Protein AF-A0A7W4Z666-F1 (afdb_monomer_lite)

Structure (mmCIF, N/CA/C/O backbone):
data_AF-A0A7W4Z666-F1
#
_entry.id   AF-A0A7W4Z666-F1
#
loop_
_atom_site.group_PDB
_atom_site.id
_atom_site.type_symbol
_atom_site.label_atom_id
_atom_site.label_alt_id
_atom_site.label_comp_id
_atom_site.label_asym_id
_atom_site.label_entity_id
_atom_site.label_seq_id
_atom_site.pdbx_PDB_ins_code
_atom_site.Cartn_x
_atom_site.Cartn_y
_atom_site.Cartn_z
_atom_site.occupancy
_atom_site.B_iso_or_equiv
_atom_site.auth_seq_id
_atom_site.auth_comp_id
_atom_site.auth_asym_id
_atom_site.auth_atom_id
_atom_site.pdbx_PDB_model_num
ATOM 1 N N . MET A 1 1 ? -12.875 -5.785 5.829 1.00 77.19 1 MET A N 1
ATOM 2 C CA . MET A 1 1 ? -11.580 -5.945 5.133 1.00 77.19 1 MET A CA 1
ATOM 3 C C . MET A 1 1 ? -11.742 -5.422 3.720 1.00 77.19 1 MET A C 1
ATOM 5 O O . MET A 1 1 ? -12.760 -5.728 3.116 1.00 77.19 1 MET A O 1
ATOM 9 N N . VAL A 1 2 ? -10.792 -4.633 3.220 1.00 84.62 2 VAL A N 1
ATOM 10 C CA . VAL A 1 2 ? -10.760 -4.180 1.819 1.00 84.62 2 VAL A CA 1
ATOM 11 C C . VAL A 1 2 ? -9.406 -4.556 1.232 1.00 84.62 2 VAL A C 1
ATOM 13 O O . VAL A 1 2 ? -8.391 -4.316 1.882 1.00 84.62 2 VAL A O 1
ATOM 16 N N . THR A 1 3 ? -9.395 -5.127 0.030 1.00 86.19 3 THR A N 1
ATOM 17 C CA . THR A 1 3 ? -8.169 -5.377 -0.735 1.00 86.19 3 THR A CA 1
ATOM 18 C C . TH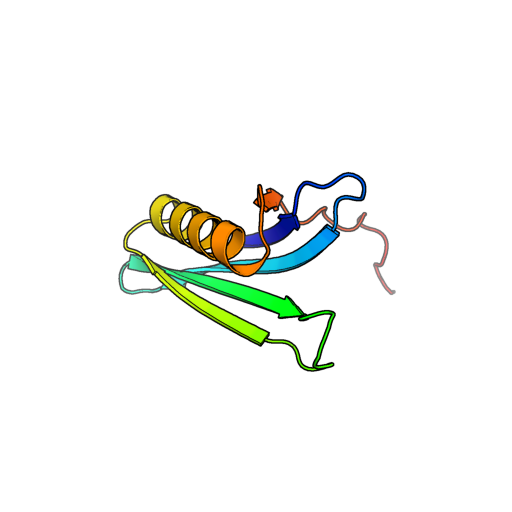R A 1 3 ? -8.172 -4.481 -1.968 1.00 86.19 3 THR A C 1
ATOM 20 O O . THR A 1 3 ? -9.199 -4.351 -2.635 1.00 86.19 3 THR A O 1
ATOM 23 N N . VAL A 1 4 ? -7.043 -3.838 -2.231 1.00 87.25 4 VAL A N 1
ATOM 24 C CA . VAL A 1 4 ? -6.815 -2.946 -3.372 1.00 87.25 4 VAL A CA 1
ATOM 25 C C . VAL A 1 4 ? -5.485 -3.299 -4.022 1.00 87.25 4 VAL A C 1
ATOM 27 O O . VAL A 1 4 ? -4.598 -3.831 -3.359 1.00 87.25 4 VAL A O 1
ATOM 30 N N . ASP A 1 5 ? -5.344 -2.996 -5.298 1.00 89.19 5 ASP A N 1
ATOM 31 C CA . ASP A 1 5 ? -4.113 -3.207 -6.049 1.00 89.19 5 ASP A CA 1
ATOM 32 C C . ASP A 1 5 ? -3.202 -1.994 -5.908 1.00 89.19 5 ASP A C 1
ATOM 34 O O . ASP A 1 5 ? -3.668 -0.853 -5.942 1.00 89.19 5 ASP A O 1
ATOM 38 N N . LEU A 1 6 ? -1.904 -2.243 -5.755 1.00 89.12 6 LEU A N 1
ATOM 39 C CA . LEU A 1 6 ? -0.870 -1.219 -5.752 1.00 89.12 6 LEU A CA 1
ATOM 40 C C . LEU A 1 6 ? -0.232 -1.154 -7.135 1.00 89.12 6 LEU A C 1
ATOM 42 O O . LEU A 1 6 ? 0.381 -2.117 -7.597 1.00 89.12 6 LEU A O 1
ATOM 46 N N . PHE A 1 7 ? -0.334 0.011 -7.761 1.00 87.88 7 PHE A N 1
ATOM 47 C CA . PHE A 1 7 ? 0.263 0.290 -9.058 1.00 87.88 7 PHE A CA 1
ATOM 48 C C . PHE A 1 7 ? 1.283 1.409 -8.946 1.00 87.88 7 PHE A C 1
ATOM 50 O O . PHE A 1 7 ? 1.073 2.369 -8.206 1.00 87.88 7 PHE A O 1
ATOM 57 N N . ARG A 1 8 ? 2.347 1.324 -9.743 1.00 86.25 8 ARG A N 1
ATOM 58 C CA . ARG A 1 8 ? 3.208 2.467 -10.042 1.00 86.25 8 ARG A CA 1
ATOM 59 C C . ARG A 1 8 ? 2.766 3.083 -11.361 1.00 86.25 8 ARG A C 1
ATOM 61 O O . ARG A 1 8 ? 2.824 2.405 -12.386 1.00 86.25 8 ARG A O 1
ATOM 68 N N . LEU A 1 9 ? 2.391 4.363 -11.340 1.00 80.94 9 LEU A N 1
ATOM 69 C CA . LEU A 1 9 ? 2.134 5.114 -12.565 1.00 80.94 9 LEU A CA 1
ATOM 70 C C . LEU A 1 9 ? 3.459 5.322 -13.298 1.00 80.94 9 LEU A C 1
ATOM 72 O O . LEU A 1 9 ? 4.347 6.048 -12.847 1.00 80.94 9 LEU A O 1
ATOM 76 N N . SER A 1 10 ? 3.597 4.652 -14.430 1.00 74.88 10 SER A N 1
ATOM 77 C CA . SER A 1 10 ? 4.716 4.799 -15.354 1.00 74.88 10 SER A CA 1
ATOM 78 C C . SER A 1 10 ? 4.183 4.645 -16.776 1.00 74.88 10 SER A C 1
ATOM 80 O O . SER A 1 10 ? 3.007 4.364 -16.978 1.00 74.88 10 SER A O 1
ATOM 82 N N . ARG A 1 11 ? 5.035 4.781 -17.799 1.00 64.44 11 ARG A N 1
ATOM 83 C CA . ARG A 1 11 ? 4.615 4.557 -19.198 1.00 64.44 11 ARG A CA 1
ATOM 84 C C . ARG A 1 11 ? 4.036 3.158 -19.465 1.00 64.44 11 ARG A C 1
ATOM 86 O O . ARG A 1 11 ? 3.447 2.959 -20.520 1.00 64.44 11 ARG A O 1
ATOM 93 N N . SER A 1 12 ? 4.227 2.207 -18.553 1.00 68.88 12 SER A N 1
ATOM 94 C CA . SER A 1 12 ? 3.804 0.815 -18.695 1.00 68.88 12 SER A CA 1
ATOM 95 C C . SER A 1 12 ? 2.888 0.327 -17.568 1.00 68.88 12 SER A C 1
ATOM 97 O O . SER A 1 12 ? 2.709 -0.881 -17.483 1.00 68.88 12 SER A O 1
ATOM 99 N N . ASP A 1 13 ? 2.381 1.220 -16.700 1.00 67.75 13 ASP A N 1
ATOM 100 C CA . ASP A 1 13 ? 1.544 0.924 -15.518 1.00 67.75 13 ASP A CA 1
ATOM 101 C C . ASP A 1 13 ? 1.848 -0.433 -14.863 1.00 67.75 13 ASP A C 1
ATOM 103 O O . ASP A 1 13 ? 1.197 -1.451 -15.108 1.00 67.75 13 ASP A O 1
ATOM 107 N N . LEU A 1 14 ? 2.876 -0.457 -14.013 1.00 76.69 14 LEU A N 1
ATOM 108 C CA . LEU A 1 14 ? 3.347 -1.698 -13.406 1.00 76.69 14 LEU A CA 1
ATOM 109 C C . LEU A 1 14 ? 2.523 -2.029 -12.153 1.00 76.69 14 LEU A C 1
ATOM 111 O O . LEU A 1 14 ? 2.521 -1.262 -11.186 1.00 76.69 14 LEU A O 1
ATOM 115 N N . SER A 1 15 ? 1.865 -3.192 -12.153 1.00 82.88 15 SER A N 1
ATOM 116 C CA . SER A 1 15 ? 1.301 -3.782 -10.934 1.00 82.88 15 SER A CA 1
ATOM 117 C C . SER A 1 15 ? 2.437 -4.215 -10.012 1.00 82.88 15 SER A C 1
ATOM 119 O O . SER A 1 15 ? 3.236 -5.073 -10.378 1.00 82.88 15 SER A O 1
ATOM 121 N N . LEU A 1 16 ? 2.490 -3.639 -8.814 1.00 85.75 16 LEU A N 1
ATOM 122 C CA . LEU A 1 16 ? 3.513 -3.933 -7.808 1.00 85.75 16 LEU A CA 1
ATOM 123 C C . LEU A 1 16 ? 3.053 -5.011 -6.822 1.00 85.75 16 LEU A C 1
ATOM 125 O O . LEU A 1 16 ? 3.867 -5.751 -6.272 1.00 85.75 16 LEU A O 1
ATOM 129 N N . GLY A 1 17 ? 1.742 -5.108 -6.591 1.00 89.19 17 GLY A N 1
ATOM 130 C CA . GLY A 1 17 ? 1.175 -6.052 -5.639 1.00 89.19 17 GLY A CA 1
ATOM 131 C C . GLY A 1 17 ? -0.205 -5.646 -5.139 1.00 89.19 17 GLY A C 1
ATOM 132 O O . GLY A 1 17 ? -0.942 -4.929 -5.813 1.00 89.19 17 GLY A O 1
ATOM 133 N N . HIS A 1 18 ? -0.545 -6.088 -3.931 1.00 91.38 18 HIS A N 1
ATOM 134 C CA . HIS A 1 18 ? -1.853 -5.863 -3.320 1.00 91.38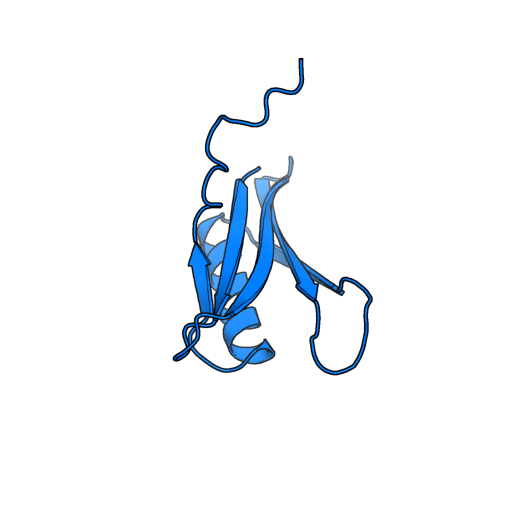 18 HIS A CA 1
ATOM 135 C C . HIS A 1 18 ? -1.721 -5.315 -1.905 1.00 91.38 18 HIS A C 1
ATOM 137 O O . HIS A 1 18 ? -0.804 -5.659 -1.165 1.00 91.38 18 HIS A O 1
ATOM 143 N N . VAL A 1 19 ? -2.689 -4.505 -1.495 1.00 91.81 19 VAL A N 1
ATOM 144 C CA . VAL A 1 19 ? -2.780 -3.932 -0.156 1.00 91.81 19 VAL A CA 1
ATOM 145 C C . VAL A 1 19 ? -4.083 -4.363 0.483 1.00 91.81 19 VAL A C 1
ATOM 147 O O . VAL A 1 19 ? -5.170 -4.119 -0.041 1.00 91.81 19 VAL A O 1
ATOM 150 N N . ARG A 1 20 ? -3.984 -4.980 1.656 1.00 92.00 20 ARG A N 1
ATOM 151 C CA . ARG A 1 20 ? -5.124 -5.366 2.486 1.00 92.00 20 ARG A CA 1
ATOM 152 C C . ARG A 1 20 ? -5.242 -4.389 3.639 1.00 92.00 20 ARG A C 1
ATOM 154 O O . ARG A 1 20 ? -4.344 -4.309 4.467 1.00 92.00 20 ARG A O 1
ATOM 161 N N . ILE A 1 21 ? -6.365 -3.684 3.716 1.00 90.00 21 ILE A N 1
ATOM 162 C CA . ILE A 1 21 ? -6.699 -2.808 4.837 1.00 90.00 21 ILE A CA 1
ATOM 163 C C . ILE A 1 21 ? -7.722 -3.521 5.723 1.00 90.00 21 ILE A C 1
ATOM 165 O O . ILE A 1 21 ? -8.859 -3.818 5.326 1.00 90.00 21 ILE A O 1
ATOM 169 N N . LEU A 1 22 ? -7.292 -3.814 6.943 1.00 91.69 22 LEU A N 1
ATOM 170 C CA . LEU A 1 22 ? -8.019 -4.535 7.978 1.00 91.69 22 LEU A CA 1
ATOM 171 C C . LEU A 1 22 ? -8.360 -3.564 9.104 1.00 91.69 22 LEU A C 1
ATOM 173 O O . LEU A 1 22 ? -7.551 -2.708 9.438 1.00 91.69 22 LEU A O 1
ATOM 177 N N . ARG A 1 23 ? -9.546 -3.703 9.695 1.00 90.38 23 ARG A N 1
ATOM 178 C CA . ARG A 1 23 ? -9.911 -3.008 10.933 1.00 90.38 23 ARG A CA 1
ATOM 179 C C . ARG A 1 23 ? -9.880 -4.040 12.053 1.00 90.38 23 ARG A C 1
ATOM 181 O O . ARG A 1 23 ? -10.645 -4.999 11.982 1.00 90.38 23 ARG A O 1
ATOM 188 N N . GLU A 1 24 ? -8.999 -3.866 13.029 1.00 84.00 24 GLU A N 1
ATOM 189 C CA . GLU A 1 24 ? -8.923 -4.726 14.212 1.00 84.00 24 GLU A CA 1
ATOM 190 C C . GLU A 1 24 ? -9.949 -4.303 15.281 1.00 84.00 24 GLU A C 1
ATOM 192 O O . GLU A 1 24 ? -10.500 -3.195 15.265 1.00 84.00 24 GLU A O 1
ATOM 197 N N . HIS A 1 25 ? -10.223 -5.205 16.230 1.00 79.12 25 HIS A N 1
ATOM 198 C CA . HIS A 1 25 ? -11.185 -4.993 17.320 1.00 79.12 25 HIS A CA 1
ATOM 199 C C . HIS A 1 25 ? -10.826 -3.803 18.228 1.00 79.12 25 HIS A C 1
ATOM 201 O O . HIS A 1 25 ? -11.714 -3.159 18.783 1.00 79.12 25 HIS A O 1
ATOM 207 N N . ASN A 1 26 ? -9.541 -3.453 18.306 1.00 81.50 26 ASN A N 1
ATOM 208 C CA . ASN A 1 26 ? -8.996 -2.280 19.003 1.00 81.50 26 ASN A CA 1
ATOM 209 C C . ASN A 1 26 ? -9.251 -0.941 18.272 1.00 81.50 26 ASN A C 1
ATOM 211 O O . ASN A 1 26 ? -8.711 0.085 18.674 1.00 81.50 26 ASN A O 1
ATOM 215 N N . ARG A 1 27 ? -10.074 -0.934 17.211 1.00 83.75 27 ARG A N 1
ATOM 216 C CA . ARG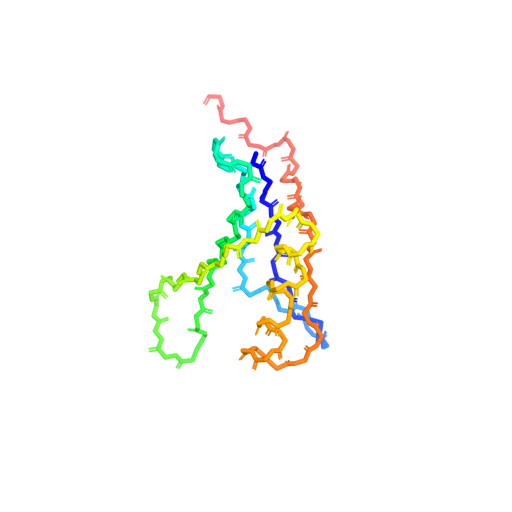 A 1 27 ? -10.365 0.211 16.325 1.00 83.75 27 ARG A CA 1
ATOM 217 C C . ARG A 1 27 ? -9.187 0.685 15.468 1.00 83.75 27 ARG A C 1
ATOM 219 O O . ARG A 1 27 ? -9.388 1.624 14.699 1.00 83.75 27 ARG A O 1
ATOM 226 N N . LEU A 1 28 ? -8.029 0.030 15.529 1.00 91.56 28 LEU A N 1
ATOM 227 C CA . LEU A 1 28 ? -6.894 0.328 14.663 1.00 91.56 28 LEU A CA 1
ATOM 228 C C . LEU A 1 28 ? -7.093 -0.273 13.271 1.00 91.56 28 LEU A C 1
ATOM 230 O O . LEU A 1 28 ? -7.830 -1.243 13.060 1.00 91.56 28 LEU A O 1
ATOM 234 N N . PHE A 1 29 ? -6.417 0.330 12.305 1.00 93.25 29 PHE A N 1
ATOM 235 C CA . PHE A 1 29 ? -6.359 -0.101 10.924 1.00 93.25 29 PHE A CA 1
ATOM 236 C C . PHE A 1 29 ? -4.974 -0.649 10.622 1.00 93.25 29 PHE A C 1
ATOM 238 O O . PHE A 1 29 ? -3.973 0.043 10.777 1.00 93.25 29 PHE A O 1
ATOM 245 N N . HIS A 1 30 ? -4.926 -1.881 10.138 1.00 94.25 30 HIS A N 1
ATOM 246 C CA . HIS A 1 30 ? -3.704 -2.489 9.637 1.00 94.25 30 HIS A CA 1
ATOM 247 C C . HIS A 1 30 ? -3.736 -2.445 8.124 1.00 94.25 30 HIS A C 1
ATOM 249 O O . HIS A 1 30 ? -4.681 -2.960 7.525 1.00 94.25 30 HIS A O 1
ATOM 255 N N . ALA A 1 31 ? -2.712 -1.866 7.508 1.00 94.00 31 ALA A N 1
ATOM 256 C CA . ALA A 1 31 ? -2.482 -2.059 6.089 1.00 94.00 31 ALA A CA 1
ATOM 257 C C . ALA A 1 31 ? -1.317 -3.026 5.897 1.00 94.00 31 ALA A C 1
ATOM 259 O O . ALA A 1 31 ? -0.243 -2.846 6.471 1.00 94.00 31 ALA A O 1
ATOM 260 N N . VAL A 1 32 ? -1.565 -4.074 5.121 1.00 93.88 32 VAL A N 1
ATOM 261 C CA . VAL A 1 32 ? -0.579 -5.089 4.758 1.00 93.88 32 VAL A CA 1
ATOM 262 C C . VAL A 1 32 ? -0.385 -5.010 3.257 1.00 93.88 32 VAL A C 1
ATOM 264 O O . VAL A 1 32 ? -1.325 -5.280 2.511 1.00 93.88 32 VAL A O 1
ATOM 267 N N . VAL A 1 33 ? 0.806 -4.622 2.824 1.00 93.44 33 VAL A N 1
ATOM 268 C CA . VAL A 1 33 ? 1.217 -4.640 1.423 1.00 93.44 33 VAL A CA 1
ATOM 269 C C . VAL A 1 33 ? 1.894 -5.971 1.143 1.00 93.44 33 VAL A C 1
ATOM 271 O O . VAL A 1 33 ? 2.782 -6.362 1.890 1.00 93.44 33 VAL A O 1
ATOM 274 N N . SER A 1 34 ? 1.489 -6.652 0.079 1.00 92.31 34 SER A N 1
ATOM 275 C CA . SER A 1 34 ? 2.120 -7.862 -0.442 1.00 92.31 34 SER A CA 1
ATOM 276 C C . SER A 1 34 ? 2.610 -7.571 -1.852 1.00 92.31 34 SER A C 1
ATOM 278 O O . SER A 1 34 ? 1.795 -7.232 -2.708 1.00 92.31 34 SER A O 1
ATOM 280 N N . TYR A 1 35 ? 3.913 -7.677 -2.088 1.00 89.44 35 TYR A N 1
ATOM 281 C CA . TYR A 1 35 ? 4.545 -7.317 -3.359 1.00 89.44 35 TYR A CA 1
ATOM 282 C C . TYR A 1 35 ? 5.635 -8.322 -3.733 1.00 89.44 35 TYR A C 1
ATOM 284 O O . TYR A 1 35 ? 6.115 -9.082 -2.890 1.00 89.44 35 TYR A O 1
ATOM 292 N N . ARG A 1 36 ? 6.006 -8.343 -5.014 1.00 81.94 36 ARG A N 1
ATOM 293 C CA . ARG A 1 36 ? 7.139 -9.130 -5.518 1.00 81.94 36 ARG A CA 1
ATOM 294 C C . ARG A 1 36 ? 8.231 -8.169 -5.949 1.00 81.94 36 ARG A C 1
ATOM 296 O O . ARG A 1 36 ? 7.963 -7.276 -6.749 1.00 81.94 36 ARG A O 1
ATOM 303 N N . ASN A 1 37 ? 9.432 -8.337 -5.409 1.00 68.50 37 ASN A N 1
ATOM 304 C CA . ASN A 1 37 ? 10.566 -7.538 -5.840 1.00 68.50 37 ASN A CA 1
ATOM 305 C C . ASN A 1 37 ? 11.131 -8.152 -7.127 1.00 68.50 37 ASN A C 1
ATOM 307 O O . ASN A 1 37 ? 11.624 -9.275 -7.114 1.00 68.50 37 ASN A O 1
ATOM 311 N N . THR A 1 38 ? 11.003 -7.449 -8.250 1.00 62.62 38 THR A N 1
ATOM 312 C CA . THR A 1 38 ? 11.277 -8.000 -9.587 1.00 62.62 38 THR A CA 1
ATOM 313 C C . THR A 1 38 ? 12.756 -8.201 -9.903 1.00 62.62 38 THR A C 1
ATOM 315 O O . THR A 1 38 ? 13.057 -8.761 -10.952 1.00 62.62 38 THR A O 1
ATOM 318 N N . GLU A 1 39 ? 13.670 -7.761 -9.038 1.00 60.69 39 GLU A N 1
ATOM 319 C CA . GLU A 1 39 ? 15.096 -7.722 -9.378 1.00 60.69 39 GLU A CA 1
ATOM 320 C C . GLU A 1 39 ? 15.963 -8.754 -8.638 1.00 60.69 39 GLU A C 1
ATOM 322 O O . GLU A 1 39 ? 17.031 -9.077 -9.148 1.00 60.69 39 GLU A O 1
ATOM 327 N N . GLU A 1 40 ? 15.528 -9.345 -7.510 1.00 54.84 40 GLU A N 1
ATOM 328 C CA . GLU A 1 40 ? 16.442 -10.182 -6.697 1.00 54.84 40 GLU A CA 1
ATOM 329 C C . GLU A 1 40 ? 15.846 -11.444 -6.034 1.00 54.84 40 GLU A C 1
ATOM 331 O O . GLU A 1 40 ? 16.617 -12.314 -5.633 1.00 54.84 40 GLU A O 1
ATOM 336 N N . GLN A 1 41 ? 14.518 -11.616 -5.925 1.00 54.56 41 GLN A N 1
ATOM 337 C CA . GLN A 1 41 ? 13.920 -12.755 -5.195 1.00 54.56 41 GLN A CA 1
ATOM 338 C C . GLN A 1 41 ? 12.536 -13.162 -5.731 1.00 54.56 41 GLN A C 1
ATOM 340 O O . GLN A 1 41 ? 11.672 -12.315 -5.941 1.00 54.56 41 GLN A O 1
ATOM 345 N N . GLU A 1 42 ? 12.295 -14.473 -5.882 1.00 61.19 42 GLU A N 1
ATOM 346 C CA . GLU A 1 42 ? 10.970 -15.025 -6.236 1.00 61.19 42 GLU A CA 1
ATOM 347 C C . GLU A 1 42 ? 9.954 -14.956 -5.078 1.00 61.19 42 GLU A C 1
ATOM 349 O O . GLU A 1 42 ? 8.743 -15.088 -5.292 1.00 61.19 42 GLU A O 1
ATOM 354 N N . ASP A 1 43 ? 10.427 -14.719 -3.852 1.00 76.62 43 ASP A N 1
ATOM 355 C CA . ASP A 1 43 ? 9.592 -14.724 -2.657 1.00 76.62 43 ASP A CA 1
ATOM 356 C C . ASP A 1 43 ? 8.698 -13.482 -2.553 1.00 76.62 43 ASP A C 1
ATOM 358 O O . ASP A 1 43 ? 9.088 -12.341 -2.812 1.00 76.62 43 ASP A O 1
ATOM 362 N N . THR A 1 44 ? 7.451 -13.708 -2.132 1.00 82.44 44 THR A N 1
ATOM 363 C CA . THR A 1 44 ? 6.501 -12.621 -1.873 1.00 82.44 44 THR A CA 1
ATOM 364 C C . THR A 1 44 ? 6.880 -11.916 -0.576 1.00 82.44 44 THR A C 1
ATOM 366 O O . THR A 1 44 ? 6.846 -12.519 0.496 1.00 82.44 44 THR A O 1
ATOM 369 N N . GLN A 1 45 ? 7.186 -10.623 -0.664 1.00 89.56 45 GLN A N 1
ATOM 370 C CA . GLN A 1 45 ? 7.484 -9.793 0.496 1.00 89.56 45 GLN A CA 1
ATOM 371 C C . GLN A 1 45 ? 6.213 -9.153 1.054 1.00 89.56 45 GLN A C 1
ATOM 373 O O . GLN A 1 45 ? 5.223 -8.939 0.343 1.00 89.56 45 GLN A O 1
ATOM 378 N N . SER A 1 46 ? 6.237 -8.844 2.354 1.00 90.88 46 SER A N 1
ATOM 379 C CA . SER A 1 46 ? 5.123 -8.182 3.024 1.00 90.88 46 SER A CA 1
ATOM 380 C C . SER A 1 46 ? 5.568 -7.033 3.916 1.00 90.88 46 SER A C 1
ATOM 382 O O . SER A 1 46 ? 6.427 -7.217 4.776 1.00 90.88 46 SER A O 1
ATOM 384 N N . TYR A 1 47 ? 4.911 -5.884 3.779 1.00 91.62 47 TYR A N 1
ATOM 385 C CA . TYR A 1 47 ? 5.088 -4.719 4.642 1.00 91.62 47 TYR A CA 1
ATOM 386 C C . TYR A 1 47 ? 3.801 -4.446 5.426 1.00 91.62 47 TYR A C 1
ATOM 388 O O . TYR A 1 47 ? 2.715 -4.394 4.847 1.00 91.62 47 TYR A O 1
ATOM 396 N N . ARG A 1 48 ? 3.902 -4.281 6.751 1.00 93.75 48 ARG A N 1
ATOM 397 C CA . ARG A 1 48 ? 2.759 -4.002 7.635 1.00 93.75 48 ARG A CA 1
ATOM 398 C C . ARG A 1 48 ? 2.916 -2.637 8.285 1.00 93.75 48 ARG A C 1
ATOM 400 O O . ARG A 1 48 ? 3.955 -2.334 8.859 1.00 93.75 48 ARG A O 1
ATOM 407 N N . LEU A 1 49 ? 1.827 -1.881 8.297 1.00 93.81 49 LEU A N 1
ATOM 408 C CA . LEU A 1 49 ? 1.696 -0.642 9.053 1.00 93.81 49 LEU A CA 1
ATOM 409 C C . LEU A 1 49 ? 0.379 -0.607 9.823 1.00 93.81 49 LEU A C 1
ATOM 411 O O . LEU A 1 49 ? -0.586 -1.296 9.477 1.00 93.81 49 LEU A O 1
ATOM 415 N N . VAL A 1 50 ? 0.363 0.189 10.886 1.00 93.88 50 VAL A N 1
ATOM 416 C CA . VAL A 1 50 ? -0.776 0.354 11.792 1.00 93.88 50 VAL A CA 1
ATOM 417 C C . VAL A 1 50 ? -1.115 1.832 11.866 1.00 93.88 50 VAL A C 1
ATOM 419 O O . VAL A 1 50 ? -0.215 2.661 11.964 1.00 93.88 50 VAL A O 1
ATOM 422 N N . ALA A 1 51 ? -2.399 2.160 11.794 1.00 93.62 51 ALA A N 1
ATOM 423 C CA . ALA A 1 51 ? -2.877 3.528 11.859 1.00 93.62 51 ALA A CA 1
ATOM 424 C C . ALA A 1 51 ? -4.249 3.613 12.528 1.00 93.62 51 ALA A C 1
ATOM 426 O O . ALA A 1 51 ? -5.044 2.679 12.514 1.00 93.62 51 ALA A O 1
ATOM 427 N N . ASP A 1 52 ? -4.551 4.777 13.072 1.00 93.06 52 ASP A N 1
ATOM 428 C CA . ASP A 1 52 ? -5.744 5.024 13.889 1.00 93.06 52 ASP A CA 1
ATOM 429 C C . ASP A 1 52 ? -7.001 5.219 13.026 1.00 93.06 52 ASP A C 1
ATOM 431 O O . ASP A 1 52 ? -8.131 5.047 13.484 1.00 93.06 52 ASP A O 1
ATOM 435 N N . THR A 1 53 ? -6.820 5.544 11.742 1.00 92.50 53 THR A N 1
ATOM 436 C CA . THR A 1 53 ? -7.911 5.703 10.776 1.00 92.50 53 THR A CA 1
ATOM 437 C C . THR A 1 53 ? -7.602 4.999 9.461 1.00 92.50 53 THR A C 1
ATOM 439 O O . THR A 1 53 ? -6.445 4.821 9.076 1.00 92.50 53 THR A O 1
ATOM 442 N N . ARG A 1 54 ? -8.659 4.650 8.715 1.00 90.75 54 ARG A N 1
ATOM 443 C CA . ARG A 1 54 ? -8.533 4.083 7.365 1.00 90.75 54 ARG A CA 1
ATOM 444 C C . ARG A 1 54 ? -7.745 5.003 6.432 1.00 90.75 54 ARG A C 1
ATOM 446 O O . ARG A 1 54 ? -6.908 4.520 5.678 1.00 90.75 54 ARG A O 1
ATOM 453 N N . ASN A 1 55 ? -8.019 6.307 6.476 1.00 92.25 55 ASN A N 1
ATOM 454 C CA . ASN A 1 55 ? -7.357 7.281 5.609 1.00 92.25 55 ASN A CA 1
ATOM 455 C C . ASN A 1 55 ? -5.873 7.400 5.951 1.00 92.25 55 ASN A C 1
ATOM 457 O O . ASN A 1 55 ? -5.049 7.410 5.045 1.00 92.25 55 ASN A O 1
ATOM 461 N N . HIS A 1 56 ? -5.528 7.411 7.241 1.00 94.50 56 HIS A N 1
ATOM 462 C CA . HIS A 1 56 ? -4.132 7.408 7.665 1.00 94.50 56 HIS A CA 1
ATOM 463 C C . HIS A 1 56 ? -3.420 6.129 7.196 1.00 94.50 56 HIS A C 1
ATOM 465 O O . HIS A 1 56 ? -2.348 6.220 6.612 1.00 94.50 56 HIS A O 1
ATOM 471 N N . ALA A 1 57 ? -4.056 4.956 7.311 1.00 92.81 57 ALA A N 1
ATOM 472 C CA . ALA A 1 57 ? -3.498 3.714 6.775 1.00 92.81 57 ALA A CA 1
ATOM 473 C C . ALA A 1 57 ? -3.223 3.807 5.260 1.00 92.81 57 ALA A C 1
ATOM 475 O O . ALA A 1 57 ? -2.135 3.462 4.813 1.00 92.81 57 ALA A O 1
ATOM 476 N N . ILE A 1 58 ? -4.178 4.320 4.474 1.00 91.88 58 ILE A N 1
ATOM 477 C CA . ILE A 1 58 ? -4.034 4.514 3.018 1.00 91.88 58 ILE A CA 1
ATOM 478 C C . ILE A 1 58 ? -2.870 5.457 2.689 1.00 91.88 58 ILE A C 1
ATOM 480 O O . ILE A 1 58 ? -2.029 5.131 1.854 1.00 91.88 58 ILE A O 1
ATOM 484 N N . MET A 1 59 ? -2.812 6.613 3.349 1.00 94.12 59 MET A N 1
ATOM 485 C CA . MET A 1 59 ? -1.771 7.613 3.104 1.00 94.12 59 MET A CA 1
ATOM 486 C C . MET A 1 59 ? -0.384 7.085 3.473 1.00 94.12 59 MET A C 1
ATOM 488 O O . MET A 1 59 ? 0.568 7.304 2.727 1.00 94.12 59 MET A O 1
ATOM 492 N N . SER A 1 60 ? -0.271 6.341 4.573 1.00 94.50 60 SER A N 1
ATOM 493 C CA . SER A 1 60 ? 0.986 5.721 4.997 1.00 94.50 60 SER A CA 1
ATOM 494 C C . SER A 1 60 ? 1.455 4.639 4.025 1.00 94.50 60 SER A C 1
ATOM 496 O O . SER A 1 60 ? 2.640 4.603 3.701 1.00 94.50 60 SER A O 1
ATOM 498 N N . VAL A 1 61 ? 0.541 3.814 3.492 1.00 94.69 61 VAL A N 1
ATOM 499 C CA . VAL A 1 61 ? 0.860 2.852 2.418 1.00 94.69 61 VAL A CA 1
ATOM 500 C C . VAL A 1 61 ? 1.416 3.573 1.196 1.00 94.69 61 VAL A C 1
ATOM 502 O O . VAL A 1 61 ? 2.459 3.180 0.685 1.00 94.69 61 VAL A O 1
ATOM 505 N N . LEU A 1 62 ? 0.727 4.613 0.718 1.00 93.31 62 LEU A N 1
ATOM 506 C CA . LEU A 1 62 ? 1.132 5.351 -0.480 1.00 93.31 62 LEU A CA 1
ATOM 507 C C . LEU A 1 62 ? 2.471 6.065 -0.283 1.00 93.31 62 LEU A C 1
ATOM 509 O O . LEU A 1 62 ? 3.323 6.022 -1.164 1.00 93.31 62 LEU A O 1
ATOM 513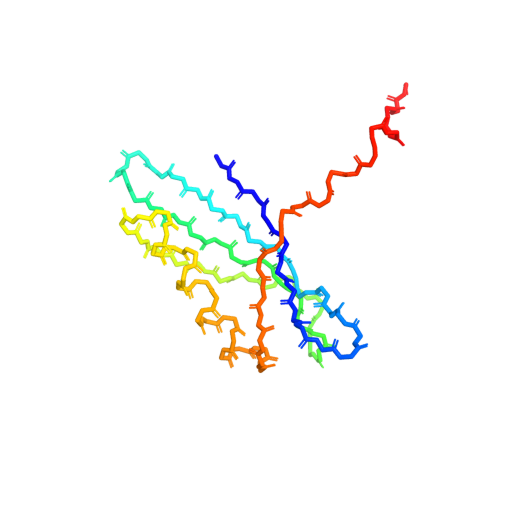 N N . SER A 1 63 ? 2.671 6.685 0.881 1.00 94.12 63 SER A N 1
ATOM 514 C CA . SER A 1 63 ? 3.929 7.343 1.244 1.00 94.12 63 SER A CA 1
ATOM 515 C C . SER A 1 63 ? 5.098 6.355 1.239 1.00 94.12 63 SER A C 1
ATOM 517 O O . SER A 1 63 ? 6.124 6.612 0.609 1.00 94.12 63 SER A O 1
ATOM 519 N N . TRP A 1 64 ? 4.917 5.190 1.871 1.00 94.38 64 TRP A N 1
ATOM 520 C CA . TRP A 1 64 ? 5.910 4.119 1.846 1.00 94.38 64 TRP A CA 1
ATOM 521 C C . TRP A 1 64 ? 6.158 3.609 0.418 1.00 94.38 64 TRP A C 1
ATOM 523 O O . TRP A 1 64 ? 7.304 3.573 -0.011 1.00 94.38 64 TRP A O 1
ATOM 533 N N . ALA A 1 65 ? 5.110 3.305 -0.352 1.00 92.12 65 ALA A N 1
ATOM 534 C CA . ALA A 1 65 ? 5.239 2.759 -1.705 1.00 92.12 65 ALA A CA 1
ATOM 535 C C . ALA A 1 65 ? 5.943 3.726 -2.671 1.00 92.12 65 ALA A C 1
ATOM 537 O O . ALA A 1 65 ? 6.780 3.304 -3.464 1.00 92.12 65 ALA A O 1
ATOM 538 N N . ASN A 1 66 ? 5.654 5.028 -2.577 1.00 91.94 66 ASN A N 1
ATOM 539 C CA . ASN A 1 66 ? 6.335 6.056 -3.372 1.00 91.94 66 ASN A CA 1
ATOM 540 C C . ASN A 1 66 ? 7.840 6.102 -3.085 1.00 91.94 66 ASN A C 1
ATOM 542 O O . ASN A 1 66 ? 8.631 6.352 -3.996 1.00 91.94 66 ASN A O 1
ATOM 546 N N . LYS A 1 67 ? 8.226 5.871 -1.824 1.00 91.88 67 LYS A N 1
ATOM 547 C CA . LYS A 1 67 ? 9.626 5.802 -1.402 1.00 91.88 67 LYS A CA 1
ATOM 548 C C . LYS A 1 67 ? 10.289 4.498 -1.853 1.00 91.88 67 LYS A C 1
ATOM 550 O O . LYS A 1 67 ? 11.420 4.550 -2.316 1.00 91.88 67 LYS A O 1
ATOM 555 N N . GLU A 1 68 ? 9.591 3.372 -1.721 1.00 90.38 68 GLU A N 1
ATOM 556 C CA . GLU A 1 68 ? 10.116 2.032 -2.009 1.00 90.38 68 GLU A CA 1
ATOM 557 C C . GLU A 1 68 ? 10.297 1.786 -3.514 1.00 90.38 68 GLU A C 1
ATOM 559 O O . GLU A 1 68 ? 11.355 1.360 -3.957 1.00 90.38 68 GLU A O 1
ATOM 564 N N . PHE A 1 69 ? 9.278 2.089 -4.323 1.00 86.69 69 PHE A N 1
ATOM 565 C CA . PHE A 1 69 ? 9.246 1.710 -5.742 1.00 86.69 69 PHE A CA 1
ATOM 566 C C . PHE A 1 69 ? 9.595 2.850 -6.707 1.00 86.69 69 PHE A C 1
ATOM 568 O O . PHE A 1 69 ? 9.622 2.637 -7.925 1.00 86.69 69 PHE A O 1
ATOM 575 N N . GLY A 1 70 ? 9.837 4.050 -6.168 1.00 80.75 70 GLY A N 1
ATOM 576 C CA . GLY A 1 70 ? 10.181 5.261 -6.906 1.00 80.75 70 GLY A CA 1
ATOM 577 C C . GLY A 1 70 ? 9.054 5.761 -7.816 1.00 80.75 70 GLY A C 1
ATOM 578 O O . GLY A 1 70 ? 8.752 5.163 -8.845 1.00 80.75 70 GLY A O 1
ATOM 579 N N . GLY A 1 71 ? 8.457 6.907 -7.485 1.00 78.56 71 GLY A N 1
ATOM 580 C CA . GLY A 1 71 ? 7.477 7.590 -8.340 1.00 78.56 71 GLY A CA 1
ATOM 581 C C . GLY A 1 71 ? 6.076 7.671 -7.737 1.00 78.56 71 GLY A C 1
ATOM 582 O O . GLY A 1 71 ? 5.902 7.552 -6.527 1.00 78.56 71 GLY A O 1
ATOM 583 N N . HIS A 1 72 ? 5.074 7.922 -8.584 1.00 86.75 72 HIS A N 1
ATOM 584 C CA . HIS A 1 72 ? 3.682 8.107 -8.169 1.00 86.75 72 HIS A CA 1
ATOM 585 C C . HIS A 1 72 ? 2.941 6.766 -8.128 1.00 86.75 72 HIS A C 1
ATOM 587 O O . HIS A 1 72 ? 2.423 6.290 -9.138 1.00 86.75 72 HIS A O 1
ATOM 593 N N . CYS A 1 73 ? 2.890 6.148 -6.953 1.00 90.62 73 CYS A N 1
ATOM 594 C CA . CYS A 1 73 ? 2.086 4.963 -6.705 1.00 90.62 73 CYS A CA 1
ATOM 595 C C . CYS A 1 73 ? 0.625 5.333 -6.442 1.00 90.62 73 CYS A C 1
ATOM 597 O O . CYS A 1 73 ? 0.313 6.377 -5.866 1.00 90.62 73 CYS A O 1
ATOM 599 N N . VAL A 1 74 ? -0.278 4.444 -6.842 1.00 90.88 74 VAL A N 1
ATOM 600 C CA . VAL A 1 74 ? -1.720 4.582 -6.645 1.00 90.88 74 VAL A CA 1
ATOM 601 C C . VAL A 1 74 ? -2.319 3.270 -6.161 1.00 90.88 74 VAL A C 1
ATOM 603 O O . VAL A 1 74 ? -1.839 2.186 -6.492 1.00 90.88 74 VAL A O 1
ATOM 606 N N . LEU A 1 75 ? -3.390 3.383 -5.376 1.00 90.00 75 LEU A N 1
ATOM 607 C CA . LEU A 1 75 ? -4.210 2.247 -4.976 1.00 90.00 75 LEU A CA 1
ATOM 608 C C . LEU A 1 75 ? -5.468 2.231 -5.831 1.00 90.00 75 LEU A C 1
ATOM 610 O O . LEU A 1 75 ? -6.265 3.168 -5.776 1.00 90.00 75 LEU A O 1
ATOM 614 N N . LEU A 1 76 ? -5.656 1.165 -6.598 1.00 86.56 76 LEU A N 1
ATOM 615 C CA . LEU A 1 76 ? -6.860 0.963 -7.391 1.00 86.56 76 LEU A CA 1
ATOM 616 C C . LEU A 1 76 ? -7.715 -0.125 -6.741 1.00 86.56 76 LEU A C 1
ATOM 618 O O . LEU A 1 76 ? -7.172 -1.106 -6.231 1.00 86.56 76 LEU A O 1
ATOM 622 N N . PRO A 1 77 ? -9.053 0.008 -6.725 1.00 81.69 77 PRO A N 1
ATOM 623 C CA . PRO A 1 77 ? -9.908 -1.113 -6.365 1.00 81.69 77 PRO A CA 1
ATOM 624 C C . PRO A 1 77 ? -9.511 -2.322 -7.208 1.00 81.69 77 PRO A C 1
ATOM 626 O O . PRO A 1 77 ? -9.300 -2.160 -8.412 1.00 81.69 77 PRO A O 1
ATOM 629 N N . LEU A 1 78 ? -9.437 -3.505 -6.587 1.00 70.19 78 LEU A N 1
ATOM 630 C CA . LEU A 1 78 ? -9.322 -4.756 -7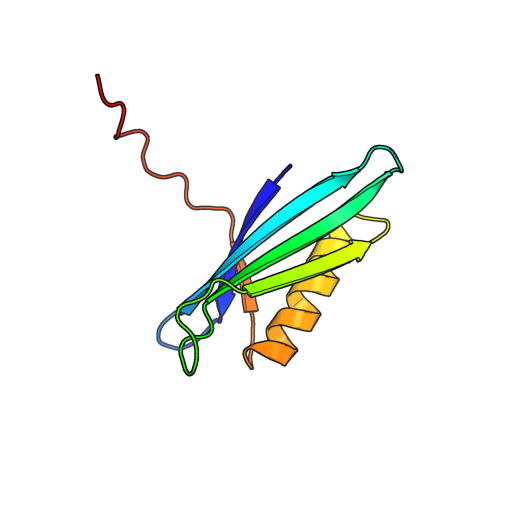.332 1.00 70.19 78 LEU A CA 1
ATOM 631 C C . LEU A 1 78 ? -10.345 -4.702 -8.462 1.00 70.19 78 LEU A C 1
ATOM 633 O O . LEU A 1 78 ? -11.547 -4.576 -8.193 1.00 70.19 78 LEU A O 1
ATOM 637 N N . ARG A 1 79 ? -9.884 -4.764 -9.716 1.00 59.81 79 ARG A N 1
ATOM 638 C CA . ARG A 1 79 ? -10.804 -5.005 -10.824 1.00 59.81 79 ARG A CA 1
ATOM 639 C C . ARG A 1 79 ? -11.467 -6.323 -10.470 1.00 59.81 79 ARG A C 1
ATOM 641 O O . ARG A 1 79 ? -10.796 -7.350 -10.433 1.00 59.81 79 ARG A O 1
ATOM 648 N N . SER A 1 80 ? -12.754 -6.289 -10.128 1.00 45.50 80 SER A N 1
ATOM 649 C CA . SER A 1 80 ? -13.549 -7.503 -10.027 1.00 45.50 80 SER A CA 1
ATOM 650 C C . SER A 1 80 ? -13.229 -8.303 -11.277 1.00 45.50 80 SER A C 1
ATOM 652 O O . SER A 1 80 ? -13.480 -7.809 -12.382 1.00 45.50 80 SER A O 1
ATOM 654 N N . ALA A 1 81 ? -12.635 -9.489 -11.118 1.00 41.88 81 ALA A N 1
ATOM 655 C CA . ALA A 1 81 ? -12.638 -10.455 -12.198 1.00 41.88 81 ALA A CA 1
ATOM 656 C C . ALA A 1 81 ? -14.076 -10.467 -12.743 1.00 41.88 81 ALA A C 1
ATOM 658 O O . ALA A 1 81 ? -15.018 -10.444 -11.931 1.00 41.88 81 ALA A O 1
ATOM 659 N N . PRO A 1 82 ? -14.289 -10.410 -14.071 1.00 40.97 82 PRO A N 1
ATOM 660 C CA . PRO A 1 82 ? -15.629 -10.620 -14.592 1.00 40.97 82 PRO A CA 1
ATOM 661 C C . PRO A 1 82 ? -16.163 -11.893 -13.930 1.00 40.97 82 PRO A C 1
ATOM 663 O O . PRO A 1 82 ? -15.407 -12.847 -13.742 1.00 40.97 82 PRO A O 1
ATOM 666 N N . ARG A 1 83 ? -17.428 -11.873 -13.493 1.00 41.88 83 ARG A N 1
ATOM 667 C CA . ARG A 1 83 ? -18.141 -13.004 -12.872 1.00 41.88 83 ARG A CA 1
ATOM 668 C C . ARG A 1 83 ? -18.249 -14.189 -13.848 1.00 41.88 83 ARG A C 1
ATOM 670 O O . ARG A 1 83 ? -19.335 -14.535 -14.289 1.00 41.88 83 ARG A O 1
ATOM 677 N N . SER A 1 84 ? -17.127 -14.777 -14.232 1.00 42.75 84 SER A N 1
ATOM 678 C CA . SER A 1 84 ? -17.018 -15.815 -15.247 1.00 42.75 84 SER A CA 1
ATOM 679 C C . SER A 1 84 ? -15.788 -16.674 -14.988 1.00 42.75 84 SER A C 1
ATOM 681 O O . SER A 1 84 ? -14.965 -16.850 -15.872 1.00 42.75 84 SER A O 1
ATOM 683 N N . LEU A 1 85 ? -15.673 -17.195 -13.770 1.00 44.91 85 LEU A N 1
ATOM 684 C CA . LEU A 1 85 ? -15.210 -18.562 -13.524 1.00 44.91 85 LEU A CA 1
ATOM 685 C C . LEU A 1 85 ? -16.012 -19.087 -12.327 1.00 44.91 85 LEU A C 1
ATOM 687 O O . LEU A 1 85 ? -15.490 -19.357 -11.249 1.00 44.91 85 LEU A O 1
ATOM 691 N N . ALA A 1 86 ? -17.332 -19.163 -12.521 1.00 36.50 86 ALA A N 1
ATOM 692 C CA . ALA A 1 86 ? -18.100 -20.219 -11.887 1.00 36.50 86 ALA A CA 1
ATOM 693 C C . ALA A 1 86 ? -17.593 -21.519 -12.520 1.00 36.50 86 ALA A C 1
ATOM 695 O O . ALA A 1 86 ? -17.936 -21.823 -13.660 1.00 36.50 86 ALA A O 1
ATOM 696 N N . PHE A 1 87 ? -16.701 -22.220 -11.828 1.00 40.47 87 PHE A N 1
ATOM 697 C CA . PHE A 1 87 ? -16.501 -23.628 -12.123 1.00 40.47 87 PHE A CA 1
ATOM 698 C C . PHE A 1 87 ? -17.669 -24.372 -11.484 1.00 40.47 87 PHE A C 1
ATOM 700 O O . PHE A 1 87 ? -17.867 -24.311 -10.268 1.00 40.47 87 PHE A O 1
ATOM 707 N N . ALA A 1 88 ? -18.488 -24.921 -12.378 1.00 33.94 88 ALA A N 1
ATOM 708 C CA . ALA A 1 88 ? -19.469 -25.961 -12.125 1.00 33.94 88 ALA A CA 1
ATOM 709 C C . ALA A 1 88 ? -18.807 -27.232 -11.575 1.00 33.94 88 ALA A C 1
ATOM 711 O O . ALA A 1 88 ? -17.589 -27.411 -11.817 1.00 33.94 88 ALA A O 1
#

pLDDT: mean 80.66, std 16.64, range [33.94, 94.69]

Sequence (88 aa):
MVTVDLFRLSRSDLSLGHVRILREHNRLFHAVVSYRNTEEQEDTQSYR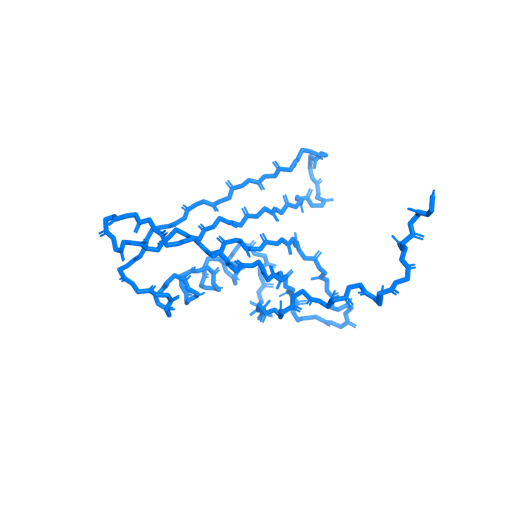LVADTRNHAIMSVLSWANKEFGGHCVLLPLRSAPRSLAFA

Secondary structure (DSSP, 8-state):
-EEEEEEE-STT-EEEEEEEEEE-TTS-EEEEEEEE-TTT-SSEEEEEEEESSHHHHHHHHHHHHHHHHTS-EEEEE-----S-----

Organism: NCBI:txid1524264

Radius of gyration: 14.25 Å; chains: 1; bounding box: 36×34×38 Å

Foldseek 3Di:
DAKWWKWADDPVTDTFFMWDWDQDPVQKIKIKTWGDDPPDDPDIDIDIDIGNDPVVNQVVVQVVCCVVVPHGMDTGGPPPDPPPPPDD